Protein AF-A0A6G9YKT7-F1 (afdb_monomer_lite)

Radius of gyration: 27.58 Å; chains: 1; bounding box: 62×39×84 Å

Structure (mmCIF, N/CA/C/O backbone):
data_AF-A0A6G9YKT7-F1
#
_entry.id   AF-A0A6G9YKT7-F1
#
loop_
_atom_site.group_PDB
_atom_site.id
_atom_site.type_symbol
_atom_site.label_atom_id
_atom_site.label_alt_id
_atom_site.label_comp_id
_atom_site.label_asym_id
_atom_site.label_entity_id
_atom_site.label_seq_id
_atom_site.pdbx_PDB_ins_code
_atom_site.Cartn_x
_atom_site.Cartn_y
_atom_site.Cartn_z
_atom_site.occupancy
_atom_site.B_iso_or_equiv
_atom_site.auth_seq_id
_atom_site.auth_comp_id
_atom_site.auth_asym_id
_atom_site.auth_atom_id
_atom_site.pdbx_PDB_model_num
ATOM 1 N N . MET A 1 1 ? -20.905 30.793 21.762 1.00 37.81 1 MET A N 1
ATOM 2 C CA . MET A 1 1 ? -21.960 29.776 21.584 1.00 37.81 1 MET A CA 1
ATOM 3 C C . MET A 1 1 ? -21.288 28.494 21.120 1.00 37.81 1 MET A C 1
ATOM 5 O O . MET A 1 1 ? -20.804 28.508 19.996 1.00 37.81 1 MET A O 1
ATOM 9 N N . PRO A 1 2 ? -21.137 27.445 21.947 1.00 44.78 2 PRO A N 1
ATOM 10 C CA . PRO A 1 2 ? -20.610 26.180 21.465 1.00 44.78 2 PRO A CA 1
ATOM 11 C C . PRO A 1 2 ? -21.781 25.352 20.924 1.00 44.78 2 PRO A C 1
ATOM 13 O O . PRO A 1 2 ? -22.514 24.735 21.688 1.00 44.78 2 PRO A O 1
ATOM 16 N N . GLU A 1 3 ? -21.983 25.363 19.609 1.00 48.69 3 GLU A N 1
ATOM 17 C CA . GLU A 1 3 ? -22.723 24.293 18.936 1.00 48.69 3 GLU A CA 1
ATOM 18 C C . GLU A 1 3 ? -21.758 23.120 18.747 1.00 48.69 3 GLU A C 1
ATOM 20 O O . GLU A 1 3 ? -21.185 22.920 17.680 1.00 48.69 3 GLU A O 1
ATOM 25 N N . THR A 1 4 ? -21.527 22.337 19.800 1.00 50.78 4 THR A N 1
ATOM 26 C CA . THR A 1 4 ? -21.128 20.944 19.585 1.00 50.78 4 THR A CA 1
ATOM 27 C C . THR A 1 4 ? -22.400 20.223 19.185 1.00 50.78 4 THR A C 1
ATOM 29 O O . THR A 1 4 ? -23.155 19.771 20.045 1.00 50.78 4 THR A O 1
ATOM 32 N N . ALA A 1 5 ? -22.685 20.240 17.883 1.00 50.72 5 ALA A N 1
ATOM 33 C CA . ALA A 1 5 ? -23.732 19.427 17.300 1.00 50.72 5 ALA A CA 1
ATOM 34 C C . ALA A 1 5 ? -23.559 17.996 17.815 1.00 50.72 5 ALA A C 1
ATOM 36 O O . ALA A 1 5 ? -22.473 17.418 17.739 1.00 50.72 5 ALA A O 1
ATOM 37 N N . ASP A 1 6 ? -24.637 17.492 18.398 1.00 49.44 6 ASP A N 1
ATOM 38 C CA . ASP A 1 6 ? -24.802 16.166 18.974 1.00 49.44 6 ASP A CA 1
ATOM 39 C C . ASP A 1 6 ? -24.795 15.140 17.829 1.00 49.44 6 ASP A C 1
ATOM 41 O O . ASP A 1 6 ? -25.825 14.584 17.450 1.00 49.44 6 ASP A O 1
ATOM 45 N N . GLU A 1 7 ? -23.653 14.997 17.149 1.00 48.72 7 GLU A N 1
ATOM 46 C CA . GLU A 1 7 ? -23.535 14.063 16.042 1.00 48.72 7 GLU A CA 1
ATOM 47 C C . GLU A 1 7 ? -23.589 12.651 16.638 1.00 48.72 7 GLU A C 1
ATOM 49 O O . GLU A 1 7 ? -22.712 12.286 17.430 1.00 48.72 7 GLU A O 1
ATOM 54 N N . PRO A 1 8 ? -24.631 11.855 16.327 1.00 59.84 8 PRO A N 1
ATOM 55 C CA . PRO A 1 8 ? -24.822 10.575 16.980 1.00 59.84 8 PRO A CA 1
ATOM 56 C C . PRO A 1 8 ? -23.613 9.691 16.697 1.00 59.84 8 PRO A C 1
ATOM 58 O O . PRO A 1 8 ? -23.161 9.587 15.552 1.00 59.84 8 PRO A O 1
ATOM 61 N N . ILE A 1 9 ? -23.092 9.050 17.745 1.00 63.59 9 ILE A N 1
ATOM 62 C CA . ILE A 1 9 ? -22.004 8.078 17.628 1.00 63.59 9 ILE A CA 1
ATOM 63 C C . ILE A 1 9 ? -22.468 6.989 16.654 1.00 63.59 9 ILE A C 1
ATOM 65 O O . ILE A 1 9 ? -23.322 6.169 16.982 1.00 63.59 9 ILE A O 1
ATOM 69 N N . ARG A 1 10 ? -21.931 7.026 15.429 1.00 68.12 10 ARG A N 1
ATOM 70 C CA . ARG A 1 10 ? -22.414 6.203 14.306 1.00 68.12 10 ARG A CA 1
ATOM 71 C C . ARG A 1 10 ? -21.970 4.745 14.379 1.00 68.12 10 ARG A C 1
ATOM 73 O O . ARG A 1 10 ? -22.574 3.908 13.724 1.00 68.12 10 ARG A O 1
ATOM 80 N N . TYR A 1 11 ? -20.909 4.466 15.132 1.00 66.62 11 TYR A N 1
ATOM 81 C CA . TYR A 1 11 ? -20.279 3.153 15.205 1.00 66.62 11 TYR A CA 1
ATOM 82 C C . TYR A 1 11 ? -20.007 2.785 16.657 1.00 66.62 11 TYR A C 1
ATOM 84 O O . TYR A 1 11 ? -19.500 3.594 17.437 1.00 66.62 11 TYR A O 1
ATOM 92 N N . SER A 1 12 ? -20.304 1.544 17.008 1.00 72.44 12 SER A N 1
ATOM 93 C CA . SER A 1 12 ? -19.892 0.955 18.271 1.00 72.44 12 SER A CA 1
ATOM 94 C C . SER A 1 12 ? -18.360 0.854 18.355 1.00 72.44 12 SER A C 1
ATOM 96 O O . SER A 1 12 ? -17.668 0.756 17.334 1.00 72.44 12 SER A O 1
ATOM 98 N N . PRO A 1 13 ? -17.790 0.812 19.572 1.00 73.75 13 PRO A N 1
ATOM 99 C CA . PRO A 1 13 ? -16.359 0.586 19.749 1.00 73.75 13 PRO A CA 1
ATOM 100 C C . PRO A 1 13 ? -15.843 -0.700 19.083 1.00 73.75 13 PRO A C 1
ATOM 102 O O . PRO A 1 13 ? -14.716 -0.723 18.592 1.00 73.75 13 PRO A O 1
ATOM 105 N N . ALA A 1 14 ? -16.667 -1.753 19.033 1.00 72.50 14 ALA A N 1
ATOM 106 C CA . ALA A 1 14 ? -16.329 -3.007 18.367 1.00 72.50 14 ALA A CA 1
ATOM 107 C C . ALA A 1 14 ? -16.206 -2.839 16.842 1.00 72.50 14 ALA A C 1
ATOM 109 O O . ALA A 1 14 ? -15.228 -3.302 16.261 1.00 72.50 14 ALA A O 1
ATOM 110 N N . GLU A 1 15 ? -17.131 -2.112 16.205 1.00 77.00 15 GLU A N 1
ATOM 111 C CA . GLU A 1 15 ? -17.090 -1.843 14.757 1.00 77.00 15 GLU A CA 1
ATOM 112 C C . GLU A 1 15 ? -15.890 -0.974 14.362 1.00 77.00 15 GLU A C 1
ATOM 114 O O . GLU A 1 15 ? -15.254 -1.208 13.331 1.00 77.00 15 GLU A O 1
ATOM 119 N N . LEU A 1 16 ? -15.541 0.018 15.187 1.00 80.00 16 LEU A N 1
ATOM 120 C CA . LEU A 1 16 ? -14.347 0.840 14.965 1.00 80.00 16 LEU A CA 1
ATOM 121 C C . LEU A 1 16 ? -13.064 0.008 15.073 1.00 80.00 16 LEU A C 1
ATOM 123 O O . LEU A 1 16 ? -12.150 0.185 14.269 1.00 80.00 16 LEU A O 1
ATOM 127 N N . GLN A 1 17 ? -13.009 -0.923 16.027 1.00 78.94 17 GLN A N 1
ATOM 128 C CA . GLN A 1 17 ? -11.891 -1.853 16.163 1.00 78.94 17 GLN A CA 1
ATOM 129 C C . GLN A 1 17 ? -11.799 -2.794 14.967 1.00 78.94 17 GLN A C 1
ATOM 131 O O . GLN A 1 17 ? -10.739 -2.892 14.360 1.00 78.94 17 GLN A O 1
ATOM 136 N N . GLU A 1 18 ? -12.901 -3.421 14.563 1.00 81.31 18 GLU A N 1
ATOM 137 C CA . GLU A 1 18 ? -12.944 -4.282 13.377 1.00 81.31 18 GLU A CA 1
ATOM 138 C C . GLU A 1 18 ? -12.494 -3.539 12.111 1.00 81.31 18 GLU A C 1
ATOM 140 O O . GLU A 1 18 ? -11.764 -4.075 11.280 1.00 81.31 18 GLU A O 1
ATOM 145 N N . ARG A 1 19 ? -12.866 -2.263 11.972 1.00 86.25 19 ARG A N 1
ATOM 146 C CA . ARG A 1 19 ? -12.394 -1.429 10.866 1.00 86.25 19 ARG A CA 1
ATOM 147 C C . ARG A 1 19 ? -10.887 -1.164 10.927 1.00 86.25 19 ARG A C 1
ATOM 149 O O . ARG A 1 19 ? -10.254 -1.180 9.877 1.00 86.25 19 ARG A O 1
ATOM 156 N N . LEU A 1 20 ? -10.306 -0.974 12.114 1.00 85.81 20 LEU A N 1
ATOM 157 C CA . LEU A 1 20 ? -8.848 -0.882 12.276 1.00 85.81 20 LEU A CA 1
ATOM 158 C C . LEU A 1 20 ? -8.142 -2.193 11.897 1.00 85.81 20 LEU A C 1
ATOM 160 O O . LEU A 1 20 ? -7.087 -2.137 11.269 1.00 85.81 20 LEU A O 1
ATOM 164 N N . TYR A 1 21 ? -8.726 -3.352 12.226 1.00 84.75 21 TYR A N 1
ATOM 165 C CA . TYR A 1 21 ? -8.214 -4.656 11.783 1.00 84.75 21 TYR A CA 1
ATOM 166 C C . TYR A 1 21 ? -8.206 -4.766 10.260 1.00 84.75 21 TYR A C 1
ATOM 168 O O . TYR A 1 21 ? -7.159 -5.032 9.680 1.00 84.75 21 TYR A O 1
ATOM 176 N N . ARG A 1 22 ? -9.340 -4.462 9.616 1.00 90.12 22 ARG A N 1
ATOM 177 C CA . ARG A 1 22 ? -9.435 -4.467 8.150 1.00 90.12 22 ARG A CA 1
ATOM 178 C C . ARG A 1 22 ? -8.401 -3.551 7.504 1.00 90.12 22 ARG A C 1
ATOM 180 O O . ARG A 1 22 ? -7.706 -3.976 6.598 1.00 90.12 22 ARG A O 1
ATOM 187 N N . MET A 1 23 ? -8.222 -2.335 8.024 1.00 91.69 23 MET A N 1
ATOM 188 C CA . MET A 1 23 ? -7.207 -1.413 7.500 1.00 91.69 23 MET A CA 1
ATOM 189 C C . MET A 1 23 ? -5.780 -1.965 7.612 1.00 91.69 23 MET A C 1
ATOM 191 O O . MET A 1 23 ? -4.955 -1.706 6.739 1.00 91.69 23 MET A O 1
ATOM 195 N N . TYR A 1 24 ? -5.466 -2.704 8.677 1.00 89.25 24 TYR A N 1
ATOM 196 C CA . TYR A 1 24 ? -4.165 -3.356 8.812 1.00 89.25 24 TYR A CA 1
ATOM 197 C C . TYR A 1 24 ? -3.982 -4.482 7.781 1.00 89.25 24 TYR A C 1
ATOM 199 O O . TYR A 1 24 ? -2.922 -4.574 7.158 1.00 89.25 24 TYR A O 1
ATOM 207 N N . ASP A 1 25 ? -5.015 -5.294 7.563 1.00 90.69 25 ASP A N 1
ATOM 208 C CA . ASP A 1 25 ? -4.994 -6.375 6.572 1.00 90.69 25 ASP A CA 1
ATOM 209 C C . ASP A 1 25 ? -4.905 -5.829 5.135 1.00 90.69 25 ASP A C 1
ATOM 211 O O . ASP A 1 25 ? -4.124 -6.332 4.321 1.00 90.69 25 ASP A O 1
ATOM 215 N N . ASP A 1 26 ? -5.616 -4.737 4.844 1.00 93.50 26 ASP A N 1
ATOM 216 C CA . ASP A 1 26 ? -5.538 -4.020 3.569 1.00 93.50 26 ASP A CA 1
ATOM 217 C C . ASP A 1 26 ? -4.110 -3.504 3.325 1.00 93.50 26 ASP A C 1
ATOM 219 O O . ASP A 1 26 ? -3.550 -3.708 2.249 1.00 93.50 26 ASP A O 1
ATOM 223 N N . LEU A 1 27 ? -3.461 -2.904 4.335 1.00 92.94 27 LEU A N 1
ATOM 224 C CA . LEU A 1 27 ? -2.056 -2.484 4.228 1.00 92.94 27 LEU A CA 1
ATOM 225 C C . LEU A 1 27 ? -1.117 -3.662 3.954 1.00 92.94 27 LEU A C 1
ATOM 227 O O . LEU A 1 27 ? -0.168 -3.519 3.183 1.00 92.94 27 LEU A O 1
ATOM 231 N N . SER A 1 28 ? -1.355 -4.816 4.579 1.00 89.50 28 SER A N 1
ATOM 232 C CA . SER A 1 28 ? -0.572 -6.028 4.321 1.00 89.50 28 SER A CA 1
ATOM 233 C C . SER A 1 28 ? -0.713 -6.478 2.864 1.00 89.50 28 SER A C 1
ATOM 235 O O . SER A 1 28 ? 0.288 -6.758 2.200 1.00 89.50 28 SER A O 1
ATOM 237 N N . THR A 1 29 ? -1.941 -6.452 2.343 1.00 93.81 29 THR A N 1
ATOM 238 C CA . THR A 1 29 ? -2.254 -6.781 0.946 1.00 93.81 29 THR A CA 1
ATOM 239 C C . THR A 1 29 ? -1.549 -5.824 -0.016 1.00 93.81 29 THR A C 1
ATOM 241 O O . THR A 1 29 ? -0.798 -6.272 -0.882 1.00 93.81 29 THR A O 1
ATOM 244 N N . PHE A 1 30 ? -1.664 -4.510 0.205 1.00 93.81 30 PHE A N 1
ATOM 245 C CA . PHE A 1 30 ? -0.982 -3.503 -0.616 1.00 93.81 30 PHE A CA 1
ATOM 246 C C . PHE A 1 30 ? 0.540 -3.659 -0.615 1.00 93.81 30 PHE A C 1
ATOM 248 O O . PHE A 1 30 ? 1.187 -3.461 -1.640 1.00 93.81 30 PHE A O 1
ATOM 255 N N . ARG A 1 31 ? 1.146 -4.033 0.517 1.00 93.00 31 ARG A N 1
ATOM 256 C CA . ARG A 1 31 ? 2.595 -4.282 0.580 1.00 93.00 31 ARG A CA 1
ATOM 257 C C . ARG A 1 31 ? 3.010 -5.516 -0.216 1.00 93.00 31 ARG A C 1
ATOM 259 O O . ARG A 1 31 ? 4.105 -5.530 -0.782 1.00 93.00 31 ARG A O 1
ATOM 266 N N . HIS A 1 32 ? 2.158 -6.537 -0.275 1.00 93.06 32 HIS A N 1
ATOM 267 C CA . HIS A 1 32 ? 2.405 -7.713 -1.102 1.00 93.06 32 HIS A CA 1
ATOM 268 C C . HIS A 1 32 ? 2.358 -7.359 -2.594 1.00 93.06 32 HIS A C 1
ATOM 270 O O . HIS A 1 32 ? 3.298 -7.669 -3.324 1.00 93.06 32 HIS A O 1
ATOM 276 N N . GLU A 1 33 ? 1.330 -6.621 -3.018 1.00 95.25 33 GLU A N 1
ATOM 277 C CA . GLU A 1 33 ? 1.206 -6.118 -4.393 1.00 95.25 33 GLU A CA 1
ATOM 278 C C . GLU A 1 33 ? 2.386 -5.223 -4.782 1.00 95.25 33 GLU A C 1
ATOM 280 O O . GLU A 1 33 ? 2.974 -5.386 -5.847 1.00 95.25 33 GLU A O 1
ATOM 285 N N . LEU A 1 34 ? 2.799 -4.323 -3.889 1.00 94.88 34 LEU A N 1
ATOM 286 C CA . LEU A 1 34 ? 3.937 -3.443 -4.126 1.00 94.88 34 LEU A CA 1
ATOM 287 C C . LEU A 1 34 ? 5.255 -4.224 -4.234 1.00 94.88 34 LEU A C 1
ATOM 289 O O . LEU A 1 34 ? 6.120 -3.865 -5.030 1.00 94.88 34 LEU A O 1
ATOM 293 N N . THR A 1 35 ? 5.407 -5.310 -3.472 1.00 92.81 35 THR A N 1
ATOM 294 C CA . THR A 1 35 ? 6.570 -6.203 -3.585 1.00 92.81 35 THR A CA 1
ATOM 295 C C . THR A 1 35 ? 6.606 -6.896 -4.945 1.00 92.81 35 THR A C 1
ATOM 297 O O . THR A 1 35 ? 7.670 -6.943 -5.561 1.00 92.81 35 THR A O 1
ATOM 300 N N . ALA A 1 36 ? 5.461 -7.389 -5.425 1.00 94.62 36 ALA A N 1
ATOM 301 C CA . ALA A 1 36 ? 5.351 -7.974 -6.760 1.00 94.62 36 ALA A CA 1
ATOM 302 C C . ALA A 1 36 ? 5.682 -6.938 -7.845 1.00 94.62 36 ALA A C 1
ATOM 304 O O . ALA A 1 36 ? 6.537 -7.185 -8.688 1.00 94.62 36 ALA A O 1
ATOM 305 N N . LEU A 1 37 ? 5.120 -5.731 -7.743 1.00 94.44 37 LEU A N 1
ATOM 306 C CA . LEU A 1 37 ? 5.399 -4.650 -8.685 1.00 94.44 37 LEU A CA 1
ATOM 307 C C . LEU A 1 37 ? 6.883 -4.263 -8.695 1.00 94.44 37 LEU A C 1
ATOM 309 O O . LEU A 1 37 ? 7.464 -4.048 -9.754 1.00 94.44 37 LEU A O 1
ATOM 313 N N . ARG A 1 38 ? 7.531 -4.202 -7.524 1.00 94.19 38 ARG A N 1
ATOM 314 C CA . ARG A 1 38 ? 8.970 -3.924 -7.447 1.00 94.19 38 ARG A CA 1
ATOM 315 C C . ARG A 1 38 ? 9.783 -5.009 -8.145 1.00 94.19 38 ARG A C 1
ATOM 317 O O . ARG A 1 38 ? 10.714 -4.672 -8.865 1.00 94.19 38 ARG A O 1
ATOM 324 N N . HIS A 1 39 ? 9.418 -6.277 -7.963 1.00 93.94 39 HIS A N 1
ATOM 325 C CA . HIS A 1 39 ? 10.065 -7.381 -8.664 1.00 93.94 39 HIS A CA 1
ATOM 326 C C . HIS A 1 39 ? 9.932 -7.236 -10.186 1.00 93.94 39 HIS A C 1
ATOM 328 O O . HIS A 1 39 ? 10.929 -7.345 -10.897 1.00 93.94 39 HIS A O 1
ATOM 334 N N . ASP A 1 40 ? 8.742 -6.900 -10.681 1.00 92.88 40 ASP A N 1
ATOM 335 C CA . ASP A 1 40 ? 8.511 -6.699 -12.114 1.00 92.88 40 ASP A CA 1
ATOM 336 C C . ASP A 1 40 ? 9.355 -5.540 -12.672 1.00 92.88 40 ASP A C 1
ATOM 338 O O . ASP A 1 40 ? 9.962 -5.666 -13.736 1.00 92.88 40 ASP A O 1
ATOM 342 N N . TYR A 1 41 ? 9.475 -4.431 -11.933 1.00 90.94 41 TYR A N 1
ATOM 343 C CA . TYR A 1 41 ? 10.349 -3.313 -12.310 1.00 90.94 41 TYR A CA 1
ATOM 344 C C . TYR A 1 41 ? 11.847 -3.651 -12.210 1.00 90.94 41 TYR A C 1
ATOM 346 O O . TYR A 1 41 ? 12.637 -3.142 -13.004 1.00 90.94 41 TYR A O 1
ATOM 354 N N . GLU A 1 42 ? 12.260 -4.506 -11.269 1.00 91.31 42 GLU A N 1
ATOM 355 C CA . GLU A 1 42 ? 13.638 -5.013 -11.180 1.00 91.31 42 GLU A CA 1
ATOM 356 C C . GLU A 1 42 ? 13.976 -5.866 -12.415 1.00 91.31 42 GLU A C 1
ATOM 358 O O . GLU A 1 42 ? 15.036 -5.686 -13.017 1.00 91.31 42 GLU A O 1
ATOM 363 N N . VAL A 1 43 ? 13.053 -6.739 -12.838 1.00 91.56 43 VAL A N 1
ATOM 364 C CA . VAL A 1 43 ? 13.180 -7.533 -14.072 1.00 91.56 43 VAL A CA 1
ATOM 365 C C . VAL A 1 43 ? 13.220 -6.624 -15.299 1.00 91.56 43 VAL A C 1
ATOM 367 O O . VAL A 1 43 ? 14.095 -6.782 -16.148 1.00 91.56 43 VAL A O 1
ATOM 370 N N . LEU A 1 44 ? 12.330 -5.632 -15.378 1.00 88.31 44 LEU A N 1
ATOM 371 C CA . LEU A 1 44 ? 12.310 -4.663 -16.474 1.00 88.31 44 LEU A CA 1
ATOM 372 C C . LEU A 1 44 ? 13.627 -3.875 -16.561 1.00 88.31 44 LEU A C 1
ATOM 374 O O . LEU A 1 44 ? 14.170 -3.682 -17.646 1.00 88.31 44 LEU A O 1
ATOM 378 N N . GLY A 1 45 ? 14.187 -3.475 -15.417 1.00 86.12 45 GLY A N 1
ATOM 379 C CA . GLY A 1 45 ? 15.468 -2.769 -15.344 1.00 86.12 45 GLY A CA 1
ATOM 380 C C . GLY A 1 45 ? 16.669 -3.608 -15.782 1.00 86.12 45 GLY A C 1
ATOM 381 O O . GLY A 1 45 ? 17.661 -3.046 -16.245 1.00 86.12 45 GLY A O 1
ATOM 382 N N . ALA A 1 46 ? 16.581 -4.938 -15.685 1.00 87.12 46 ALA A N 1
ATOM 383 C CA . ALA A 1 46 ? 17.591 -5.854 -16.212 1.00 87.12 46 ALA A CA 1
ATOM 384 C C . ALA A 1 46 ? 17.536 -5.998 -17.746 1.00 87.12 46 ALA A C 1
ATOM 386 O O . ALA A 1 46 ? 18.510 -6.455 -18.347 1.00 87.12 46 ALA A O 1
ATOM 387 N N . HIS A 1 47 ? 16.432 -5.576 -18.373 1.00 87.38 47 HIS A N 1
ATOM 388 C CA . HIS A 1 47 ? 16.178 -5.666 -19.814 1.00 87.38 47 HIS A CA 1
ATOM 389 C C . HIS A 1 47 ? 15.772 -4.301 -20.405 1.00 87.38 47 HIS A C 1
ATOM 391 O O . HIS A 1 47 ? 14.665 -4.148 -20.927 1.00 87.38 47 HIS A O 1
ATOM 397 N N . PRO A 1 48 ? 16.640 -3.273 -20.325 1.00 77.94 48 PRO A N 1
ATOM 398 C CA . PRO A 1 48 ? 16.301 -1.913 -20.751 1.00 77.94 48 PRO A CA 1
ATOM 399 C C . PRO A 1 48 ? 16.033 -1.790 -22.259 1.00 77.94 48 PRO A C 1
ATOM 401 O O . PRO A 1 48 ? 15.361 -0.860 -22.693 1.00 77.94 48 PRO A O 1
ATOM 404 N N . ASP A 1 49 ? 16.553 -2.723 -23.050 1.00 80.62 49 ASP A N 1
ATOM 405 C CA . ASP A 1 49 ? 16.326 -2.883 -24.485 1.00 80.62 49 ASP A CA 1
ATOM 406 C C . ASP A 1 49 ? 14.901 -3.337 -24.832 1.00 80.62 49 ASP A C 1
ATOM 408 O O . ASP A 1 49 ? 14.433 -3.081 -25.939 1.00 80.62 49 ASP A O 1
ATOM 412 N N . ALA A 1 50 ? 14.192 -3.954 -23.884 1.00 80.12 50 ALA A N 1
ATOM 413 C CA . ALA A 1 50 ? 12.791 -4.337 -24.032 1.00 80.12 50 ALA A CA 1
ATOM 414 C C . ALA A 1 50 ? 11.808 -3.198 -23.693 1.00 80.12 50 ALA A C 1
ATOM 416 O O . ALA A 1 50 ? 10.595 -3.380 -23.807 1.00 80.12 50 ALA A O 1
ATOM 417 N N . ILE A 1 51 ? 12.302 -2.032 -23.255 1.00 80.50 51 ILE A N 1
ATOM 418 C CA . ILE A 1 51 ? 11.458 -0.912 -22.830 1.00 80.50 51 ILE A CA 1
ATOM 419 C C . ILE A 1 51 ? 11.156 -0.003 -24.022 1.00 80.50 51 ILE A C 1
ATOM 421 O O . ILE A 1 51 ? 11.994 0.789 -24.457 1.00 80.50 51 ILE A O 1
ATOM 425 N N . GLU A 1 52 ? 9.922 -0.065 -24.511 1.00 77.06 52 GLU A N 1
ATOM 426 C CA . GLU A 1 52 ? 9.415 0.898 -25.485 1.00 77.06 52 GLU A CA 1
ATOM 427 C C . GLU A 1 52 ? 9.026 2.207 -24.785 1.00 77.06 52 GLU A C 1
ATOM 429 O O . GLU A 1 52 ? 8.142 2.248 -23.926 1.00 77.06 52 GLU A O 1
ATOM 434 N N . MET A 1 53 ? 9.686 3.304 -25.156 1.00 73.06 53 MET A N 1
ATOM 435 C CA . MET A 1 53 ? 9.316 4.635 -24.676 1.00 73.06 53 MET A CA 1
ATOM 436 C C . MET A 1 53 ? 8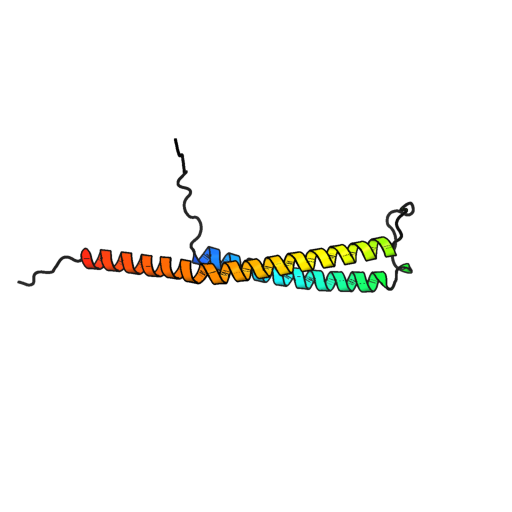.123 5.161 -25.469 1.00 73.06 53 MET A C 1
ATOM 438 O O . MET A 1 53 ? 8.185 5.273 -26.691 1.00 73.06 53 MET A O 1
ATOM 442 N N . ALA A 1 54 ? 7.061 5.552 -24.760 1.00 76.38 54 ALA A N 1
ATOM 443 C CA . ALA A 1 54 ? 5.876 6.157 -25.371 1.00 76.38 54 ALA A CA 1
ATOM 444 C C . ALA A 1 54 ? 6.179 7.499 -26.068 1.00 76.38 54 ALA A C 1
ATOM 446 O O . ALA A 1 54 ? 5.511 7.851 -27.037 1.00 76.38 54 ALA A O 1
ATOM 447 N N . ASP A 1 55 ? 7.188 8.232 -25.586 1.00 75.81 55 ASP A N 1
ATOM 448 C CA . ASP A 1 55 ? 7.692 9.451 -26.216 1.00 75.81 55 ASP A CA 1
ATOM 449 C C . ASP A 1 55 ? 9.133 9.235 -26.719 1.00 75.81 55 ASP A C 1
ATOM 451 O O . ASP A 1 55 ? 10.069 9.213 -25.909 1.00 75.81 55 ASP A O 1
ATOM 455 N N . PRO A 1 56 ? 9.342 9.096 -28.041 1.00 67.38 56 PRO A N 1
ATOM 456 C CA . PRO A 1 56 ? 10.670 8.939 -28.626 1.00 67.38 56 PRO A CA 1
ATOM 457 C C . PRO A 1 56 ? 11.532 10.211 -28.538 1.00 67.38 56 PRO A C 1
ATOM 459 O O . PRO A 1 56 ? 12.727 10.151 -28.822 1.00 67.38 56 PRO A O 1
ATOM 462 N N . HIS A 1 57 ? 10.962 11.356 -28.143 1.00 72.44 57 HIS A N 1
ATOM 463 C CA . HIS A 1 57 ? 11.693 12.600 -27.881 1.00 72.44 57 HIS A CA 1
ATOM 464 C C . HIS A 1 57 ? 12.045 12.795 -26.403 1.00 72.44 57 HIS A C 1
ATOM 466 O O . HIS A 1 57 ? 12.658 13.808 -26.051 1.00 72.44 57 HIS A O 1
ATOM 472 N N . SER A 1 58 ? 11.690 11.838 -25.539 1.00 78.44 58 SER A N 1
ATOM 473 C CA . SER A 1 58 ? 12.056 11.888 -24.130 1.00 78.44 58 SER A CA 1
ATOM 474 C C . SER A 1 58 ? 13.574 11.961 -23.971 1.00 78.44 58 SER A C 1
ATOM 476 O O . SER A 1 58 ? 14.324 11.147 -24.509 1.00 78.44 58 SER A O 1
ATOM 478 N N . THR A 1 59 ? 14.032 12.934 -23.189 1.00 81.06 59 THR A N 1
ATOM 479 C CA . THR A 1 59 ? 15.451 13.102 -22.849 1.00 81.06 59 THR A CA 1
ATOM 480 C C . THR A 1 59 ? 15.902 12.180 -21.717 1.00 81.06 59 THR A C 1
ATOM 482 O O . THR A 1 59 ? 17.092 12.126 -21.413 1.00 81.06 59 THR A O 1
ATOM 485 N N . ILE A 1 60 ? 14.965 11.465 -21.089 1.00 79.94 60 ILE A N 1
ATOM 486 C CA . ILE A 1 60 ? 15.219 10.571 -19.960 1.00 79.94 60 ILE A CA 1
ATOM 487 C C . ILE A 1 60 ? 15.353 9.145 -20.487 1.00 79.94 60 ILE A C 1
ATOM 489 O O . ILE A 1 60 ? 14.460 8.640 -21.170 1.00 79.94 60 ILE A O 1
ATOM 493 N N . ALA A 1 61 ? 16.456 8.482 -20.140 1.00 82.31 61 ALA A N 1
ATOM 494 C CA . ALA A 1 61 ? 16.700 7.107 -20.553 1.00 82.31 61 ALA A CA 1
ATOM 495 C C . ALA A 1 61 ? 15.686 6.136 -19.902 1.00 82.31 61 ALA A C 1
ATOM 497 O O . ALA A 1 61 ? 15.364 6.300 -18.722 1.00 82.31 61 ALA A O 1
ATOM 498 N N . PRO A 1 62 ? 15.240 5.070 -20.595 1.00 81.56 62 PRO A N 1
ATOM 499 C CA . PRO A 1 62 ? 14.310 4.080 -20.033 1.00 81.56 62 PRO A CA 1
ATOM 500 C C . PRO A 1 62 ? 14.793 3.463 -18.710 1.00 81.56 62 PRO A C 1
ATOM 502 O O . PRO A 1 62 ? 14.028 3.303 -17.756 1.00 81.56 62 PRO A O 1
ATOM 505 N N . ALA A 1 63 ? 16.095 3.180 -18.624 1.00 84.38 63 ALA A N 1
ATOM 506 C CA . ALA A 1 63 ? 16.733 2.680 -17.411 1.00 84.38 63 ALA A CA 1
ATOM 507 C C . ALA A 1 63 ? 16.661 3.691 -16.252 1.00 84.38 63 ALA A C 1
ATOM 509 O O . ALA A 1 63 ? 16.481 3.301 -15.101 1.00 84.38 63 ALA A O 1
ATOM 510 N N . GLU A 1 64 ? 16.751 4.991 -16.546 1.00 86.81 64 GLU A N 1
ATOM 511 C CA . GLU A 1 64 ? 16.625 6.046 -15.539 1.00 86.81 64 GLU A CA 1
ATOM 512 C C . GLU A 1 64 ? 15.183 6.161 -15.027 1.00 86.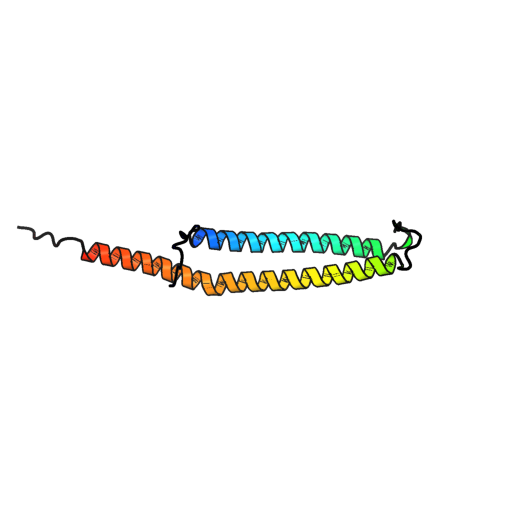81 64 GLU A C 1
ATOM 514 O O . GLU A 1 64 ? 14.972 6.267 -13.820 1.00 86.81 64 GLU A O 1
ATOM 519 N N . VAL A 1 65 ? 14.183 6.070 -15.911 1.00 87.25 65 VAL A N 1
ATOM 520 C CA . VAL A 1 65 ? 12.761 6.027 -15.513 1.00 87.25 65 VAL A CA 1
ATOM 521 C C . VAL A 1 65 ? 12.485 4.819 -14.616 1.00 87.25 65 VAL A C 1
ATOM 523 O O . VAL A 1 65 ? 11.856 4.948 -13.564 1.00 87.25 65 VAL A O 1
ATOM 526 N N . THR A 1 66 ? 12.996 3.654 -15.006 1.00 89.19 66 THR A N 1
ATOM 527 C CA . THR A 1 66 ? 12.838 2.397 -14.264 1.00 89.19 66 THR A CA 1
ATOM 528 C C . THR A 1 66 ? 13.500 2.477 -12.888 1.00 89.19 66 THR A C 1
ATOM 530 O O . THR A 1 66 ? 12.871 2.146 -11.885 1.00 89.19 66 THR A O 1
ATOM 533 N N . GLY A 1 67 ? 14.728 3.000 -12.814 1.00 89.56 67 GLY A N 1
ATOM 534 C CA . GLY A 1 67 ? 15.444 3.207 -11.553 1.00 89.56 67 GLY A CA 1
ATOM 535 C C . GLY A 1 67 ? 14.724 4.170 -10.607 1.00 89.56 67 GLY A C 1
ATOM 536 O O . GLY A 1 67 ? 14.523 3.844 -9.439 1.00 89.56 67 GLY A O 1
ATOM 537 N N . ARG A 1 68 ? 14.249 5.315 -11.116 1.00 92.25 68 ARG A N 1
ATOM 538 C CA . ARG A 1 68 ? 13.447 6.264 -10.321 1.00 92.25 68 ARG A CA 1
ATOM 539 C C . ARG A 1 68 ? 12.163 5.620 -9.800 1.00 92.25 68 ARG A C 1
ATOM 541 O O . ARG A 1 68 ? 11.825 5.784 -8.633 1.00 92.25 68 ARG A O 1
ATOM 548 N N . THR A 1 69 ? 11.488 4.837 -10.640 1.00 92.56 69 THR A N 1
ATOM 549 C CA . THR A 1 69 ? 10.263 4.133 -10.239 1.00 92.56 69 THR A CA 1
ATOM 550 C C . THR A 1 69 ? 10.541 3.124 -9.121 1.00 92.56 69 THR A C 1
ATOM 552 O O . THR A 1 69 ? 9.784 3.057 -8.156 1.00 92.56 69 THR A O 1
ATOM 555 N N . LEU A 1 70 ? 11.652 2.384 -9.185 1.00 94.00 70 LEU A N 1
ATOM 556 C CA . LEU A 1 70 ? 12.069 1.476 -8.110 1.00 94.00 70 LEU A CA 1
ATOM 557 C C . LEU A 1 70 ? 12.325 2.205 -6.782 1.00 94.00 70 LEU A C 1
ATOM 559 O O . LEU A 1 70 ? 11.903 1.724 -5.725 1.00 94.00 70 LEU A O 1
ATOM 563 N N . ASP A 1 71 ? 12.975 3.369 -6.822 1.00 94.50 71 ASP A N 1
ATOM 564 C CA . ASP A 1 71 ? 13.219 4.193 -5.633 1.00 94.50 71 ASP A CA 1
ATOM 565 C C . ASP A 1 71 ? 11.914 4.739 -5.025 1.00 94.50 71 ASP A C 1
ATOM 567 O O . ASP A 1 71 ? 11.732 4.726 -3.797 1.00 94.50 71 ASP A O 1
ATOM 571 N N . ASP A 1 72 ? 10.967 5.149 -5.870 1.00 95.44 72 ASP A N 1
ATOM 572 C CA . ASP A 1 72 ? 9.640 5.598 -5.447 1.00 95.44 72 ASP A CA 1
ATOM 573 C C . ASP A 1 72 ? 8.835 4.452 -4.814 1.00 95.44 72 ASP A C 1
ATOM 575 O O . ASP A 1 72 ? 8.258 4.621 -3.733 1.00 95.44 72 ASP A O 1
ATOM 579 N N . LEU A 1 73 ? 8.860 3.254 -5.411 1.00 94.00 73 LEU A N 1
ATOM 580 C CA . LEU A 1 73 ? 8.229 2.055 -4.847 1.00 94.00 73 LEU A CA 1
ATOM 581 C C . LEU A 1 73 ? 8.842 1.684 -3.493 1.00 94.00 73 LEU A C 1
ATOM 583 O O . LEU A 1 73 ? 8.120 1.409 -2.534 1.00 94.00 73 LEU A O 1
ATOM 587 N N . LYS A 1 74 ? 10.169 1.744 -3.358 1.00 93.25 74 LYS A N 1
ATOM 588 C CA . LYS A 1 74 ? 10.851 1.513 -2.076 1.00 93.25 74 LYS A CA 1
ATOM 589 C C . LYS A 1 74 ? 10.431 2.535 -1.018 1.00 93.25 74 LYS A C 1
ATOM 591 O O . LYS A 1 74 ? 10.229 2.187 0.147 1.00 93.25 74 LYS A O 1
ATOM 596 N N . THR A 1 75 ? 10.280 3.797 -1.409 1.00 95.12 75 THR A N 1
ATOM 597 C CA . THR A 1 75 ? 9.778 4.857 -0.525 1.00 95.12 75 THR A CA 1
ATOM 598 C C . THR A 1 75 ? 8.346 4.580 -0.078 1.00 95.12 75 THR A C 1
ATOM 600 O O . THR A 1 75 ? 8.026 4.736 1.105 1.00 95.12 75 THR A O 1
ATOM 603 N N . ALA A 1 76 ? 7.492 4.138 -0.998 1.00 93.00 76 ALA A N 1
ATOM 604 C CA . ALA A 1 76 ? 6.115 3.773 -0.708 1.00 93.00 76 ALA A CA 1
ATOM 605 C C . ALA A 1 76 ? 6.017 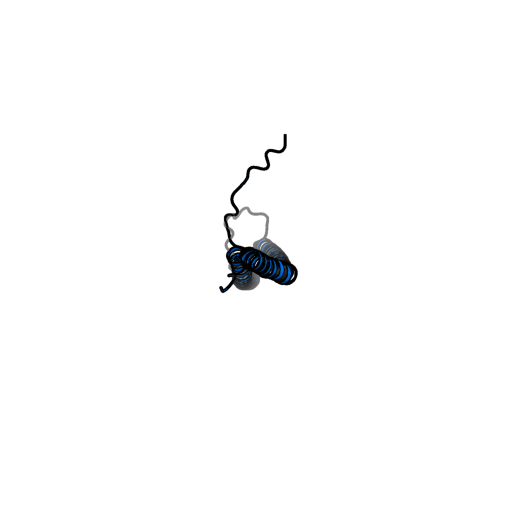2.568 0.250 1.00 93.00 76 ALA A C 1
ATOM 607 O O . ALA A 1 76 ? 5.294 2.672 1.241 1.00 93.00 76 ALA A O 1
ATOM 608 N N . ASP A 1 77 ? 6.798 1.494 0.058 1.00 93.75 77 ASP A N 1
ATOM 609 C CA . ASP A 1 77 ? 6.843 0.359 1.006 1.00 93.75 77 ASP A CA 1
ATOM 610 C C . ASP A 1 77 ? 7.226 0.818 2.416 1.00 93.75 77 ASP A C 1
ATOM 612 O O . ASP A 1 77 ? 6.560 0.476 3.393 1.00 93.75 77 ASP A O 1
ATOM 616 N N . ASN A 1 78 ? 8.261 1.657 2.532 1.00 92.56 78 ASN A N 1
ATOM 617 C CA . ASN A 1 78 ? 8.692 2.183 3.825 1.00 92.56 78 ASN A CA 1
ATOM 618 C C . ASN A 1 78 ? 7.566 2.962 4.518 1.00 92.56 78 ASN A C 1
ATOM 620 O O . ASN A 1 78 ? 7.326 2.772 5.710 1.00 92.56 78 ASN A O 1
ATOM 624 N N . ARG A 1 79 ? 6.835 3.806 3.780 1.00 93.38 79 ARG A N 1
ATOM 625 C CA . ARG A 1 79 ? 5.687 4.549 4.325 1.00 93.38 79 ARG A CA 1
ATOM 626 C C . ARG A 1 79 ? 4.563 3.615 4.778 1.00 93.38 79 ARG A C 1
ATOM 628 O O . ARG A 1 79 ? 4.023 3.821 5.863 1.00 93.38 79 ARG A O 1
ATOM 635 N N . LEU A 1 80 ? 4.242 2.583 3.996 1.00 92.62 80 LEU A N 1
ATOM 636 C CA . LEU A 1 80 ? 3.225 1.587 4.356 1.00 92.62 80 LEU A CA 1
ATOM 637 C C . LEU A 1 80 ? 3.637 0.772 5.585 1.00 92.62 80 LEU A C 1
ATOM 639 O O . LEU A 1 80 ? 2.808 0.517 6.457 1.00 92.62 80 LEU A O 1
ATOM 643 N N . LYS A 1 81 ? 4.919 0.412 5.699 1.00 91.25 81 LYS A N 1
ATOM 644 C CA . LYS A 1 81 ? 5.467 -0.257 6.882 1.00 91.25 81 LYS A CA 1
ATOM 645 C C . LYS A 1 81 ? 5.269 0.593 8.138 1.00 91.25 81 LYS A C 1
ATOM 647 O O . LYS A 1 81 ? 4.726 0.091 9.119 1.00 91.25 81 LYS A O 1
ATOM 652 N N . TYR A 1 82 ? 5.637 1.875 8.097 1.00 92.69 82 TYR A N 1
ATOM 653 C CA . TYR A 1 82 ? 5.412 2.775 9.230 1.00 92.69 82 TYR A CA 1
ATOM 654 C C . TYR A 1 82 ? 3.922 2.932 9.549 1.00 92.69 82 TYR A C 1
ATOM 656 O O . TYR A 1 82 ? 3.541 2.889 10.715 1.00 92.69 82 TYR A O 1
ATOM 664 N N . ALA A 1 83 ? 3.061 3.071 8.537 1.00 90.19 83 ALA A N 1
ATOM 665 C CA . ALA A 1 83 ? 1.616 3.145 8.748 1.00 90.19 83 ALA A CA 1
ATOM 666 C C . ALA A 1 83 ? 1.073 1.891 9.459 1.00 90.19 83 ALA A C 1
ATOM 668 O O . ALA A 1 83 ? 0.286 2.009 10.398 1.00 90.19 83 ALA A O 1
ATOM 669 N N . ALA A 1 84 ? 1.540 0.702 9.070 1.00 89.50 84 ALA A N 1
ATOM 670 C CA . ALA A 1 84 ? 1.164 -0.552 9.714 1.00 89.50 84 ALA A CA 1
ATOM 671 C C . ALA A 1 84 ? 1.630 -0.611 11.181 1.00 89.50 84 ALA A C 1
ATOM 673 O O . ALA A 1 84 ? 0.855 -1.004 12.052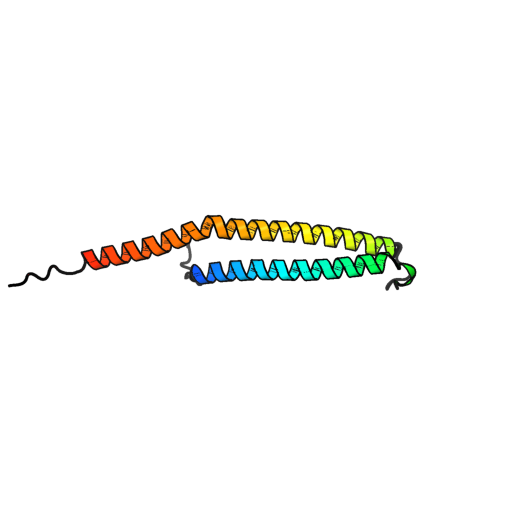 1.00 89.50 84 ALA A O 1
ATOM 674 N N . GLU A 1 85 ? 2.857 -0.170 11.478 1.00 89.56 85 GLU A N 1
ATOM 675 C CA . GLU A 1 85 ? 3.372 -0.069 12.853 1.00 89.56 85 GLU A CA 1
ATOM 676 C C . GLU A 1 85 ? 2.521 0.884 13.711 1.00 89.56 85 GLU A C 1
ATOM 678 O O . GLU A 1 85 ? 2.152 0.547 14.840 1.00 89.56 85 GLU A O 1
ATOM 683 N N . TRP A 1 86 ? 2.126 2.036 13.161 1.00 87.94 86 T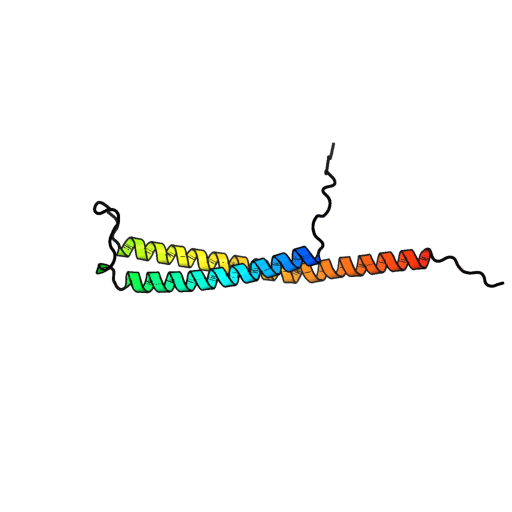RP A N 1
ATOM 684 C CA . TRP A 1 86 ? 1.240 2.985 13.841 1.00 87.94 86 TRP A CA 1
ATOM 685 C C . TRP A 1 86 ? -0.157 2.416 14.100 1.00 87.94 86 TRP A C 1
ATOM 687 O O . TRP A 1 86 ? -0.706 2.639 15.180 1.00 87.94 86 TRP A O 1
ATOM 697 N N . LEU A 1 87 ? -0.729 1.652 13.162 1.00 86.81 87 LEU A N 1
ATOM 698 C CA . LEU A 1 87 ? -2.013 0.976 13.377 1.00 86.81 87 LEU A CA 1
ATOM 699 C C . LEU A 1 87 ? -1.921 -0.091 14.473 1.00 86.81 87 LEU A C 1
ATOM 701 O O . LEU A 1 87 ? -2.814 -0.176 15.316 1.00 86.81 87 LEU A O 1
ATOM 705 N N . VAL A 1 88 ? -0.830 -0.862 14.516 1.00 85.25 88 VAL A N 1
ATOM 706 C CA . VAL A 1 88 ? -0.583 -1.836 15.593 1.00 85.25 88 VAL A CA 1
ATOM 707 C C . VAL A 1 88 ? -0.479 -1.133 16.945 1.00 85.25 88 VAL A C 1
ATOM 709 O O . VAL A 1 88 ? -1.097 -1.572 17.916 1.00 85.25 88 VAL A O 1
ATOM 712 N N . PHE A 1 89 ? 0.241 -0.013 17.011 1.00 83.50 89 PHE A N 1
ATOM 713 C CA . PHE A 1 89 ? 0.334 0.788 18.229 1.00 83.50 89 PHE A CA 1
ATOM 714 C C . PHE A 1 89 ? -1.032 1.342 18.664 1.00 83.50 89 PHE A C 1
ATOM 716 O O . PHE A 1 89 ? -1.412 1.219 19.833 1.00 83.50 89 PHE A O 1
ATOM 723 N N . ALA A 1 90 ? -1.796 1.909 17.723 1.00 78.62 90 ALA A N 1
ATOM 724 C CA . ALA A 1 90 ? -3.127 2.455 17.974 1.00 78.62 90 ALA A CA 1
ATOM 725 C C . ALA A 1 90 ? -4.107 1.380 18.469 1.00 78.62 90 ALA A C 1
ATOM 727 O O . ALA A 1 90 ? -4.912 1.657 19.361 1.00 78.62 90 ALA A O 1
ATOM 728 N N . ARG A 1 91 ? -3.995 0.155 17.940 1.00 75.06 91 ARG A N 1
ATOM 729 C CA . ARG A 1 91 ? -4.734 -1.028 18.391 1.00 75.06 91 ARG A CA 1
ATOM 730 C C . ARG A 1 91 ? -4.348 -1.410 19.820 1.00 75.06 91 ARG A C 1
ATOM 732 O O . ARG A 1 91 ? -5.224 -1.482 20.675 1.00 75.06 91 ARG A O 1
ATOM 739 N N . GLY A 1 92 ? -3.059 -1.613 20.093 1.00 68.62 92 GLY A N 1
ATOM 740 C CA . GLY A 1 92 ? -2.582 -2.112 21.388 1.00 68.62 92 GLY A CA 1
ATOM 741 C C . GLY A 1 92 ? -2.833 -1.152 22.554 1.00 68.62 92 GLY A C 1
ATOM 742 O O . GLY A 1 92 ? -3.339 -1.561 23.590 1.00 68.62 92 GLY A O 1
ATOM 743 N N . SER A 1 93 ? -2.545 0.142 22.386 1.00 62.28 93 SER A N 1
ATOM 744 C CA . SER A 1 93 ? -2.637 1.101 23.502 1.00 62.28 93 SER A CA 1
ATOM 745 C C . SER A 1 93 ? -4.064 1.547 23.838 1.00 62.28 93 SER A C 1
ATOM 747 O O . SER A 1 93 ? -4.318 1.995 24.959 1.00 62.28 93 SER A O 1
ATOM 749 N N . ASN A 1 94 ? -4.999 1.463 22.884 1.00 61.03 94 ASN A N 1
ATOM 750 C CA . ASN A 1 94 ? -6.356 1.984 23.071 1.00 61.03 94 ASN A CA 1
ATOM 751 C C . ASN A 1 94 ? -7.421 0.897 23.215 1.00 61.03 94 ASN A C 1
ATOM 753 O O . ASN A 1 94 ? -8.449 1.175 23.828 1.00 61.03 94 ASN A O 1
ATOM 757 N N . PHE A 1 95 ? -7.205 -0.320 22.705 1.00 61.53 95 PHE A N 1
ATOM 758 C CA . PHE A 1 95 ? -8.183 -1.402 22.851 1.00 61.53 95 PHE A CA 1
ATOM 759 C C . PHE A 1 95 ? -8.423 -1.755 24.319 1.00 61.53 95 PHE A C 1
ATOM 761 O O . PHE A 1 95 ? -9.572 -1.747 24.756 1.00 61.53 95 PHE A O 1
ATOM 768 N N . ASP A 1 96 ? -7.357 -1.935 25.102 1.00 58.97 96 ASP A N 1
ATOM 769 C CA . ASP A 1 96 ? -7.465 -2.243 26.532 1.00 58.97 96 ASP A CA 1
ATOM 770 C C . ASP A 1 96 ? -8.210 -1.137 27.289 1.00 58.97 96 ASP A C 1
ATOM 772 O O . ASP A 1 96 ? -9.069 -1.406 28.124 1.00 58.97 96 ASP A O 1
ATOM 776 N N . ARG A 1 97 ? -7.960 0.131 26.940 1.00 59.72 97 ARG A N 1
ATOM 777 C CA . ARG A 1 97 ? -8.634 1.287 27.551 1.00 59.72 97 ARG A CA 1
ATOM 778 C C . ARG A 1 97 ? -10.109 1.392 27.160 1.00 59.72 97 ARG A C 1
ATOM 780 O O . ARG A 1 97 ? -10.928 1.716 28.012 1.00 59.72 97 ARG A O 1
ATOM 787 N N . ILE A 1 98 ? -10.455 1.110 25.905 1.00 63.72 98 ILE A N 1
ATOM 788 C CA . ILE A 1 98 ? -11.835 1.156 25.394 1.00 63.72 98 ILE A CA 1
ATOM 789 C C . ILE A 1 98 ? -12.663 -0.034 25.909 1.00 63.72 98 ILE A C 1
ATOM 791 O O . ILE A 1 98 ? -13.847 0.108 26.222 1.00 63.72 98 ILE A O 1
ATOM 795 N N . GLN A 1 99 ? -12.058 -1.216 26.035 1.00 60.84 99 GLN A N 1
ATOM 796 C CA . GLN A 1 99 ? -12.709 -2.357 26.675 1.00 60.84 99 GLN A CA 1
ATOM 797 C C . GLN A 1 99 ? -12.908 -2.120 28.171 1.00 60.84 99 GLN A C 1
ATOM 799 O O . GLN A 1 99 ? -13.999 -2.382 28.671 1.00 60.84 99 GLN A O 1
ATOM 804 N N . LEU A 1 100 ? -11.917 -1.552 28.869 1.00 53.50 100 LEU A N 1
ATOM 805 C CA . LEU A 1 100 ? -12.058 -1.149 30.270 1.00 53.50 100 LEU A CA 1
ATOM 806 C C . LEU A 1 100 ? -13.195 -0.143 30.461 1.00 53.50 100 LEU A C 1
ATOM 808 O O . LEU A 1 100 ? -13.969 -0.297 31.398 1.00 53.50 100 LEU A O 1
ATOM 812 N N . THR A 1 101 ? -13.354 0.850 29.581 1.00 60.16 101 THR A N 1
ATOM 813 C CA . THR A 1 101 ? -14.471 1.804 29.688 1.00 60.16 101 THR A CA 1
ATOM 814 C C . THR A 1 101 ? -15.816 1.173 29.353 1.00 60.16 101 THR A C 1
ATOM 816 O O . THR A 1 101 ? -16.804 1.514 29.994 1.00 60.16 101 THR A O 1
ATOM 819 N N . THR A 1 102 ? -15.874 0.228 28.413 1.00 61.03 102 THR A N 1
ATOM 820 C CA . THR A 1 102 ? -17.116 -0.491 28.080 1.00 61.03 102 THR A CA 1
ATOM 821 C C . THR A 1 102 ? -17.527 -1.436 29.211 1.00 61.03 102 THR A C 1
ATOM 823 O O . THR A 1 102 ? -18.678 -1.412 29.638 1.00 61.03 102 THR A O 1
ATOM 826 N N . ALA A 1 103 ? -16.588 -2.209 29.761 1.00 63.09 103 ALA A N 1
ATOM 827 C CA . ALA A 1 103 ? -16.821 -3.064 30.922 1.00 63.09 103 ALA A CA 1
ATOM 828 C C . ALA A 1 103 ? -17.180 -2.236 32.165 1.00 63.09 103 ALA A C 1
ATOM 830 O O . ALA A 1 103 ? -18.152 -2.550 32.846 1.00 63.09 103 ALA A O 1
ATOM 831 N N . ALA A 1 104 ? -16.477 -1.127 32.412 1.00 57.53 104 ALA A N 1
ATOM 832 C CA . ALA A 1 104 ? -16.803 -0.208 33.499 1.00 57.53 104 ALA A CA 1
ATOM 833 C C . ALA A 1 104 ? -18.167 0.474 33.300 1.00 57.53 104 ALA A C 1
ATOM 835 O O . ALA A 1 104 ? -18.872 0.717 34.275 1.00 57.53 104 ALA A O 1
ATOM 836 N N . ALA A 1 105 ? -18.579 0.764 32.061 1.00 57.81 105 ALA A N 1
ATOM 837 C CA . ALA A 1 105 ? -19.901 1.313 31.761 1.00 57.81 105 ALA A CA 1
ATOM 838 C C . ALA A 1 105 ? -21.021 0.284 31.989 1.00 57.81 105 ALA A C 1
ATOM 840 O O . ALA A 1 105 ? -22.070 0.640 32.530 1.00 57.81 105 ALA A O 1
ATOM 841 N N . VAL A 1 106 ? -20.788 -0.985 31.635 1.00 70.25 106 VAL A N 1
ATOM 842 C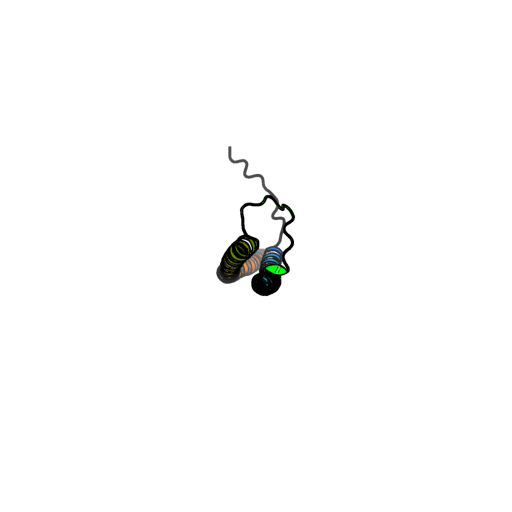 CA . VAL A 1 106 ? -21.697 -2.102 31.946 1.00 70.25 106 VAL A CA 1
ATOM 843 C C . VAL A 1 106 ? -21.792 -2.301 33.459 1.00 70.25 106 VAL A C 1
ATOM 845 O O . VAL A 1 106 ? -22.892 -2.307 34.003 1.00 70.25 106 VAL A O 1
ATOM 848 N N . GLU A 1 107 ? -20.664 -2.331 34.166 1.00 66.62 107 GLU A N 1
ATOM 849 C CA . GLU A 1 107 ? -20.631 -2.481 35.622 1.00 66.62 107 GLU A CA 1
ATOM 850 C C . GLU A 1 107 ? -21.327 -1.313 36.345 1.00 66.62 107 GLU A C 1
ATOM 852 O O . GLU A 1 107 ? -22.088 -1.519 37.291 1.00 66.62 107 GLU A O 1
ATOM 857 N N . LEU A 1 108 ? -21.134 -0.074 35.882 1.00 58.91 108 LEU A N 1
ATOM 858 C CA . LEU A 1 108 ? -21.820 1.102 36.422 1.00 58.91 108 LEU A CA 1
ATOM 859 C C . LEU A 1 108 ? -23.337 1.044 36.168 1.00 58.91 108 LEU A C 1
ATOM 861 O O . LEU A 1 108 ? -24.127 1.448 37.025 1.00 58.91 108 LEU A O 1
ATOM 865 N N . SER A 1 109 ? -23.749 0.550 34.997 1.00 64.81 109 SER A N 1
ATOM 866 C CA . SER A 1 109 ? -25.157 0.317 34.658 1.00 64.81 109 SER A CA 1
ATOM 867 C C . SER A 1 109 ? -25.777 -0.745 35.568 1.00 64.81 109 SER A C 1
ATOM 869 O O . SER A 1 109 ? -26.856 -0.525 36.124 1.00 64.81 109 SER A O 1
ATOM 871 N N . ASP A 1 110 ? -25.076 -1.854 35.789 1.00 72.62 110 ASP A N 1
ATOM 872 C CA . ASP A 1 110 ? -25.539 -2.952 36.635 1.00 72.62 110 ASP A CA 1
ATOM 873 C C . ASP A 1 110 ? -25.617 -2.546 38.111 1.00 72.62 110 ASP A C 1
ATOM 875 O O . ASP A 1 110 ? -26.627 -2.818 38.765 1.00 72.62 110 ASP A O 1
ATOM 879 N N . ARG A 1 111 ? -24.634 -1.790 38.625 1.00 65.00 111 ARG A N 1
ATOM 880 C CA . ARG A 1 111 ? -24.690 -1.208 39.980 1.00 65.00 111 ARG A CA 1
ATOM 881 C C . ARG A 1 111 ? -25.886 -0.272 40.149 1.00 65.00 111 ARG A C 1
ATOM 883 O O . ARG A 1 111 ? -26.645 -0.420 41.102 1.00 65.00 111 ARG A O 1
ATOM 890 N N . ARG A 1 112 ? -26.132 0.628 39.191 1.00 65.00 112 ARG A N 1
ATOM 891 C CA . ARG A 1 112 ? -27.307 1.525 39.217 1.00 65.00 112 ARG A CA 1
ATOM 892 C C . ARG A 1 112 ? -28.630 0.765 39.150 1.00 65.00 112 ARG A C 1
ATOM 894 O O . ARG A 1 112 ? -29.632 1.221 39.699 1.00 65.00 112 ARG A O 1
ATOM 901 N N . ARG A 1 113 ? -28.663 -0.377 38.458 1.00 68.75 113 ARG A N 1
ATOM 902 C CA . ARG A 1 113 ? -29.844 -1.244 38.376 1.00 68.75 113 ARG A CA 1
ATOM 903 C C . ARG A 1 113 ? -30.092 -1.979 39.692 1.00 68.75 113 ARG A C 1
ATOM 905 O O . ARG A 1 113 ? -31.241 -2.061 40.115 1.00 68.75 113 ARG A O 1
ATOM 912 N N . ALA A 1 114 ? -29.031 -2.443 40.349 1.00 70.38 114 ALA A N 1
ATOM 913 C CA . ALA A 1 114 ? -29.088 -3.060 41.671 1.00 70.38 114 ALA A CA 1
ATOM 914 C C . ALA A 1 114 ? -29.508 -2.058 42.764 1.00 70.38 114 ALA A C 1
ATOM 916 O O . ALA A 1 114 ? -30.343 -2.387 43.599 1.00 70.38 114 ALA A O 1
ATOM 917 N N . GLU A 1 115 ? -29.023 -0.814 42.713 1.00 64.38 115 GLU A N 1
ATOM 918 C CA . GLU A 1 115 ? -29.427 0.269 43.629 1.00 64.38 115 GLU A CA 1
ATOM 919 C C . GLU A 1 115 ? -30.893 0.702 43.449 1.00 64.38 115 GLU A C 1
ATOM 921 O O . GLU A 1 115 ? -31.516 1.210 44.379 1.00 64.38 115 GLU A O 1
ATOM 926 N N . ARG A 1 116 ? -31.463 0.498 42.254 1.00 58.69 116 ARG A N 1
ATOM 927 C CA . ARG A 1 116 ? -32.875 0.782 41.943 1.00 58.69 116 ARG A CA 1
ATOM 928 C C . ARG A 1 116 ? -33.814 -0.399 42.188 1.00 58.69 116 ARG A C 1
ATOM 930 O O . ARG A 1 116 ? -35.024 -0.227 42.039 1.00 58.69 116 ARG A O 1
ATOM 937 N N . ALA A 1 117 ? -33.304 -1.578 42.545 1.00 52.59 117 ALA A N 1
ATOM 938 C CA . ALA A 1 117 ? -34.156 -2.700 42.916 1.00 52.59 117 ALA A CA 1
ATOM 939 C C . ALA A 1 117 ? -34.817 -2.389 44.274 1.00 52.59 117 ALA A C 1
ATOM 941 O O . ALA A 1 117 ? -34.111 -2.217 45.271 1.00 52.59 117 ALA A O 1
ATOM 942 N N . PRO A 1 118 ? -36.157 -2.273 44.351 1.00 51.78 118 PRO A N 1
ATOM 943 C CA . PRO A 1 118 ? -36.815 -1.954 45.605 1.00 51.78 118 PRO A CA 1
ATOM 944 C C . PRO A 1 118 ? -36.604 -3.120 46.570 1.00 51.78 118 PRO A C 1
ATOM 946 O O . PRO A 1 118 ? -36.852 -4.274 46.217 1.00 51.78 118 PRO A O 1
ATOM 949 N N . ILE A 1 119 ? -36.162 -2.807 47.791 1.00 58.34 119 ILE A N 1
ATOM 950 C CA . ILE A 1 119 ? -36.137 -3.738 48.920 1.00 58.34 119 ILE A CA 1
ATOM 951 C C . ILE A 1 119 ? -37.554 -4.303 49.042 1.00 58.34 119 ILE A C 1
ATOM 953 O O . ILE A 1 119 ? -38.459 -3.623 49.533 1.00 58.34 119 ILE A O 1
ATOM 957 N N . GLN A 1 120 ? -37.770 -5.529 48.562 1.00 54.47 120 GLN A N 1
ATOM 958 C CA . GLN A 1 120 ? -38.992 -6.259 48.853 1.00 54.47 120 GLN A CA 1
ATOM 959 C C . GLN A 1 120 ? -38.978 -6.527 50.356 1.00 54.47 120 GLN A C 1
ATOM 961 O O . GLN A 1 120 ? -38.310 -7.434 50.846 1.00 54.47 120 GLN A O 1
ATOM 966 N N . ARG A 1 121 ? -39.675 -5.668 51.107 1.00 48.94 121 ARG A N 1
ATOM 967 C CA . ARG A 1 121 ? -40.054 -5.940 52.490 1.00 48.94 121 ARG A CA 1
ATOM 968 C C . ARG A 1 121 ? -41.042 -7.097 52.455 1.00 48.94 121 ARG A C 1
ATOM 970 O O . ARG A 1 121 ? -42.235 -6.885 52.246 1.00 48.94 121 ARG A O 1
ATOM 977 N N . SER A 1 122 ? -40.527 -8.305 52.634 1.00 49.69 122 SER A N 1
ATOM 978 C CA . SER A 1 122 ? -41.331 -9.472 52.970 1.00 49.69 122 SER A CA 1
ATOM 979 C C . SER A 1 122 ? -42.094 -9.174 54.264 1.00 49.69 122 SER A C 1
ATOM 981 O O . SER A 1 122 ? -41.486 -8.794 55.268 1.00 49.69 122 SER A O 1
ATOM 983 N N . ARG A 1 123 ? -43.424 -9.264 54.194 1.00 48.00 123 ARG A N 1
ATOM 984 C CA . ARG A 1 123 ? -44.321 -9.335 55.352 1.00 48.00 123 ARG A CA 1
ATOM 985 C C . ARG A 1 123 ? -44.466 -10.781 55.791 1.00 48.00 123 ARG A C 1
ATOM 987 O O . ARG A 1 123 ? -44.459 -11.647 54.889 1.00 48.00 123 ARG A O 1
#

Foldseek 3Di:
DDPPPPPDPPDDPVRVLVVLVVVLVVLVVVLVVLVVVLVVLVVCLVCQVPDDDPDPPDPARSNRVSVVVNVVSVVVSVVSVVVSVVSVVVNVPCVVVSVVVVVVVVVVVVVVVVVPPDPPPDD

pLDDT: mean 77.05, std 15.27, range [37.81, 95.44]

Secondary structure (DSSP, 8-state):
----------S-HHHHHHHHHHHHHHHHHHHHHHHHHHHHHHHHHH-GGG---S-TT-SS-HHHHHHHHHHHHHHHHHHHHHHHHHHHHHHHHHHHHHHHHHHHHHHHHHHHHHHTS------

Sequence (123 aa):
MPETADEPIRYSPAELQERLYRMYDDLSTFRHELTALRHDYEVLGAHPDAIEMADPHSTIAPAEVTGRTLDDLKTADNRLKYAAEWLVFARGSNFDRIQLTTAAAVELSDRRRAERAPIQRSR

Organism: NCBI:txid228602